Protein AF-A0A7Y0N334-F1 (afdb_monomer_lite)

pLDDT: mean 81.84, std 10.12, range [44.03, 93.12]

Structure (mmCIF, N/CA/C/O backbone):
data_AF-A0A7Y0N334-F1
#
_entry.id   AF-A0A7Y0N334-F1
#
loop_
_atom_site.group_PDB
_atom_site.id
_atom_site.type_symbol
_atom_site.label_atom_id
_atom_site.label_alt_id
_atom_site.label_comp_id
_atom_site.label_asym_id
_atom_site.label_entity_id
_atom_site.label_seq_id
_atom_site.pdbx_PDB_ins_code
_atom_site.Cartn_x
_atom_site.Cartn_y
_atom_site.Cartn_z
_atom_site.occupancy
_atom_site.B_iso_or_equiv
_atom_site.auth_seq_id
_atom_site.auth_comp_id
_atom_site.auth_asym_id
_atom_site.auth_atom_id
_atom_site.pdbx_PDB_model_num
ATOM 1 N N . MET A 1 1 ? 3.477 10.842 21.399 1.00 51.06 1 MET A N 1
ATOM 2 C CA . MET A 1 1 ? 2.537 11.442 22.371 1.00 51.06 1 MET A CA 1
ATOM 3 C C . MET A 1 1 ? 1.313 10.537 22.557 1.00 51.06 1 MET A C 1
ATOM 5 O O . MET A 1 1 ? 0.199 10.973 22.334 1.00 51.06 1 MET A O 1
ATOM 9 N N . LEU A 1 2 ? 1.519 9.269 22.944 1.00 49.91 2 LEU A N 1
ATOM 10 C CA . LEU A 1 2 ? 0.434 8.306 23.224 1.00 49.91 2 LEU A CA 1
ATOM 11 C C . LEU A 1 2 ? 0.344 7.942 24.719 1.00 49.91 2 LEU A C 1
ATOM 13 O O . LEU A 1 2 ? -0.628 7.340 25.137 1.00 49.91 2 LEU A O 1
ATOM 17 N N . GLY A 1 3 ? 1.326 8.333 25.543 1.00 55.03 3 GLY A N 1
ATOM 18 C CA . GLY A 1 3 ? 1.391 7.977 26.970 1.00 55.03 3 GLY A CA 1
ATOM 19 C C . GLY A 1 3 ? 0.433 8.742 27.891 1.00 55.03 3 GLY A C 1
ATOM 20 O O . GLY A 1 3 ? 0.543 8.604 29.101 1.00 55.03 3 GLY A O 1
ATOM 21 N N . GLN A 1 4 ? -0.454 9.574 27.336 1.00 55.06 4 GLN A N 1
ATOM 22 C CA . GLN A 1 4 ? -1.556 10.214 28.071 1.00 55.06 4 GLN A CA 1
ATOM 23 C C . GLN A 1 4 ? -2.896 9.482 27.877 1.00 55.06 4 GLN A C 1
ATOM 25 O O . GLN A 1 4 ? -3.883 9.871 28.491 1.00 55.06 4 GLN A O 1
ATOM 30 N N . LEU A 1 5 ? -2.930 8.457 27.018 1.00 62.56 5 LEU A N 1
ATOM 31 C CA . LEU A 1 5 ? -4.111 7.647 26.722 1.00 62.56 5 LEU A CA 1
ATOM 32 C C . LEU A 1 5 ? -4.173 6.429 27.658 1.00 62.56 5 LEU A C 1
ATOM 34 O O . LEU A 1 5 ? -3.141 5.977 28.163 1.00 62.56 5 LEU A O 1
ATOM 38 N N . GLY A 1 6 ? -5.375 5.903 27.892 1.00 74.06 6 GLY A N 1
ATOM 39 C CA . GLY A 1 6 ? -5.599 4.713 28.714 1.00 74.06 6 GLY A CA 1
ATOM 40 C C . GLY A 1 6 ? -4.957 3.456 28.114 1.00 74.06 6 GLY A C 1
ATOM 41 O O . GLY A 1 6 ? -4.741 3.368 26.903 1.00 74.06 6 GLY A O 1
ATOM 42 N N . GLU A 1 7 ? -4.669 2.450 28.950 1.00 78.31 7 GLU A N 1
ATOM 43 C CA . GLU A 1 7 ? -4.036 1.192 28.508 1.00 78.31 7 GLU A CA 1
ATOM 44 C C . GLU A 1 7 ? -4.788 0.528 27.338 1.00 78.31 7 GLU A C 1
ATOM 46 O O . GLU A 1 7 ? -4.156 0.037 26.399 1.00 78.31 7 GLU A O 1
ATOM 51 N N . ALA A 1 8 ? -6.126 0.582 27.346 1.00 78.19 8 ALA A N 1
ATOM 52 C CA . ALA A 1 8 ? -6.975 0.040 26.285 1.00 78.19 8 ALA A CA 1
ATOM 53 C C . ALA A 1 8 ? -6.799 0.769 24.939 1.00 78.19 8 ALA A C 1
ATOM 55 O O . ALA A 1 8 ? -6.731 0.130 23.889 1.00 78.19 8 ALA A O 1
ATOM 56 N N . GLU A 1 9 ? -6.659 2.096 24.956 1.00 80.31 9 GLU A N 1
ATOM 57 C CA . GLU A 1 9 ? -6.473 2.914 23.751 1.00 80.31 9 GLU A CA 1
ATOM 58 C C . GLU A 1 9 ? -5.093 2.666 23.127 1.00 80.31 9 GLU A C 1
ATOM 60 O O . GLU A 1 9 ? -4.966 2.495 21.911 1.00 80.31 9 GLU A O 1
ATOM 65 N N . ILE A 1 10 ? -4.051 2.577 23.962 1.00 83.25 10 ILE A N 1
ATOM 66 C CA . ILE A 1 10 ? -2.686 2.269 23.515 1.00 83.25 10 ILE A CA 1
ATOM 67 C C . ILE A 1 10 ? -2.633 0.862 22.905 1.00 83.25 10 ILE A C 1
ATOM 69 O O . ILE A 1 10 ? -2.042 0.672 21.835 1.00 83.25 10 ILE A O 1
ATOM 73 N N . ALA A 1 11 ? -3.277 -0.117 23.547 1.00 82.69 11 ALA A N 1
ATOM 74 C CA . ALA A 1 11 ? -3.380 -1.474 23.022 1.00 82.69 11 ALA A CA 1
ATOM 75 C C . ALA A 1 11 ? -4.124 -1.506 21.675 1.00 82.69 11 ALA A C 1
ATOM 77 O O . ALA A 1 11 ? -3.644 -2.136 20.730 1.00 82.69 11 ALA A O 1
ATOM 78 N N . ALA A 1 12 ? -5.236 -0.775 21.551 1.00 84.06 12 ALA A N 1
ATOM 79 C CA . ALA A 1 12 ? -6.039 -0.706 20.331 1.00 84.06 12 ALA A CA 1
ATOM 80 C C . ALA A 1 12 ?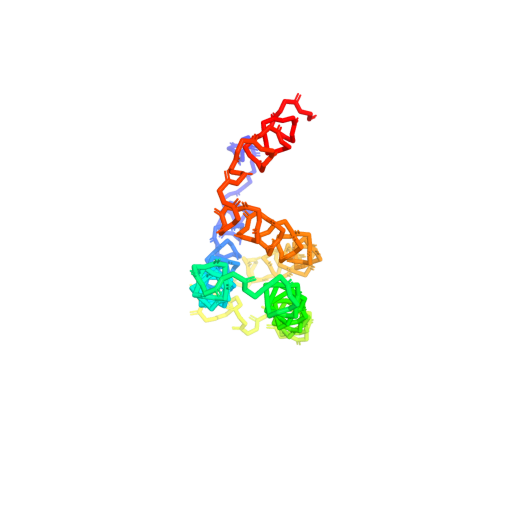 -5.251 -0.142 19.142 1.00 84.06 12 ALA A C 1
ATOM 82 O O . ALA A 1 12 ? -5.231 -0.746 18.065 1.00 84.06 12 ALA A O 1
ATOM 83 N N . VAL A 1 13 ? -4.535 0.968 19.347 1.00 85.62 13 VAL A N 1
ATOM 84 C CA . VAL A 1 13 ? -3.663 1.560 18.318 1.00 85.62 13 VAL A CA 1
ATOM 85 C C . VAL A 1 13 ? -2.537 0.597 17.939 1.00 85.62 13 VAL A C 1
ATOM 87 O O . VAL A 1 13 ? -2.233 0.438 16.757 1.00 85.62 13 VAL A O 1
ATOM 90 N N . GLY A 1 14 ? -1.941 -0.090 18.918 1.00 85.12 14 GLY A N 1
ATOM 91 C CA . GLY A 1 14 ? -0.892 -1.079 18.677 1.00 85.12 14 GLY A CA 1
ATOM 92 C C . GLY A 1 14 ? -1.364 -2.259 17.824 1.00 85.12 14 GLY A C 1
ATOM 93 O O . GLY A 1 14 ? -0.651 -2.683 16.913 1.00 85.12 14 GLY A O 1
ATOM 94 N N . VAL A 1 15 ? -2.571 -2.770 18.079 1.00 85.88 15 VAL A N 1
ATOM 95 C CA . VAL A 1 15 ? -3.169 -3.850 17.281 1.00 85.88 15 VAL A CA 1
ATOM 96 C C . VAL A 1 15 ? -3.492 -3.364 15.866 1.00 85.88 15 VAL A C 1
ATOM 98 O O . VAL A 1 15 ? -3.098 -4.016 14.897 1.00 85.88 15 VAL A O 1
ATOM 101 N N . ALA A 1 16 ? -4.111 -2.190 15.721 1.00 85.75 16 ALA A N 1
ATOM 102 C CA . ALA A 1 16 ? -4.433 -1.631 14.409 1.00 85.75 16 ALA A CA 1
ATOM 103 C C . ALA A 1 16 ? -3.170 -1.372 13.571 1.00 85.75 16 ALA A C 1
ATOM 105 O O . ALA A 1 16 ? -3.136 -1.665 12.375 1.00 85.75 16 ALA A O 1
ATOM 106 N N . ALA A 1 17 ? -2.092 -0.902 14.206 1.00 86.19 17 ALA A N 1
ATOM 107 C CA . ALA A 1 17 ? -0.811 -0.687 13.546 1.00 86.19 17 ALA A CA 1
ATOM 108 C C . ALA A 1 17 ? -0.239 -1.976 12.934 1.00 86.19 17 ALA A C 1
ATOM 110 O O . ALA A 1 17 ? 0.354 -1.917 11.857 1.00 86.19 17 ALA A O 1
ATOM 111 N N . ARG A 1 18 ? -0.447 -3.146 13.557 1.00 86.62 18 ARG A N 1
ATOM 112 C CA . ARG A 1 18 ? -0.011 -4.438 12.993 1.00 86.62 18 ARG A CA 1
ATOM 113 C C . ARG A 1 18 ? -0.745 -4.763 11.694 1.00 86.62 18 ARG A C 1
ATOM 115 O O . ARG A 1 18 ? -0.100 -5.154 10.723 1.00 86.62 18 ARG A O 1
ATOM 122 N N . ALA A 1 19 ? -2.061 -4.555 11.647 1.00 86.38 19 ALA A N 1
ATOM 123 C CA . ALA A 1 19 ? -2.850 -4.761 1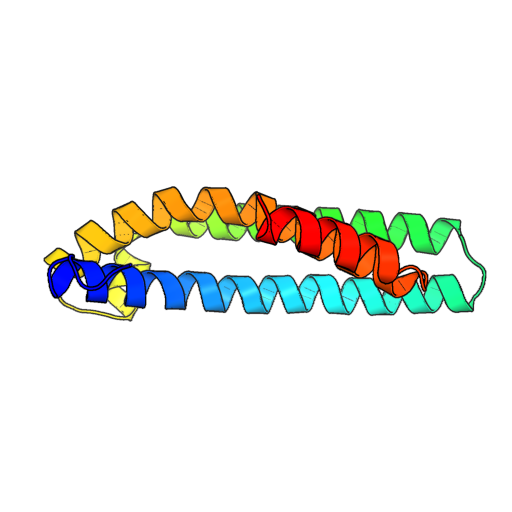0.430 1.00 86.38 19 ALA A CA 1
ATOM 124 C C . ALA A 1 19 ? -2.392 -3.825 9.294 1.00 86.38 19 ALA A C 1
ATOM 126 O O . ALA A 1 19 ? -2.152 -4.261 8.161 1.00 86.38 19 ALA A O 1
ATOM 127 N N . THR A 1 20 ? -2.175 -2.546 9.610 1.00 86.00 20 THR A N 1
ATOM 128 C CA . THR A 1 20 ? -1.650 -1.560 8.653 1.00 86.00 20 THR A CA 1
ATOM 129 C C . THR A 1 20 ? -0.234 -1.912 8.187 1.00 86.00 20 THR A C 1
ATOM 131 O O . THR A 1 20 ? 0.101 -1.732 7.012 1.00 86.00 20 THR A O 1
ATOM 134 N N . PHE A 1 21 ? 0.600 -2.465 9.070 1.00 87.81 21 PHE A N 1
ATOM 135 C CA . PHE A 1 21 ? 1.964 -2.883 8.747 1.00 87.81 21 PHE A CA 1
ATOM 136 C C . PHE A 1 21 ? 2.002 -4.018 7.716 1.00 87.81 21 PHE A C 1
ATOM 138 O O . PHE A 1 21 ? 2.752 -3.931 6.744 1.00 87.81 21 PHE A O 1
ATOM 145 N N . VAL A 1 2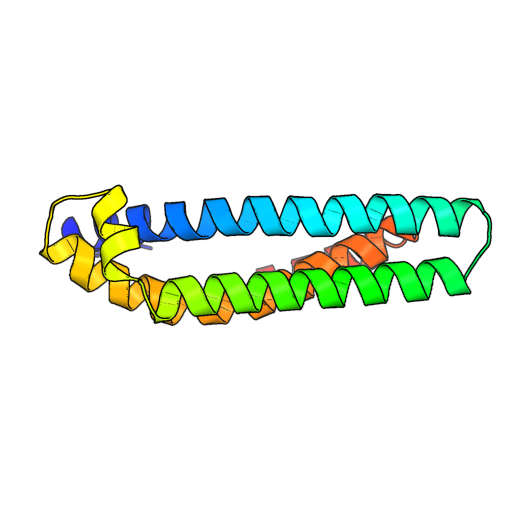2 ? 1.148 -5.038 7.862 1.00 89.31 22 VAL A N 1
ATOM 146 C CA . VAL A 1 22 ? 1.034 -6.138 6.882 1.00 89.31 22 VAL A CA 1
ATOM 147 C C . VAL A 1 22 ? 0.700 -5.597 5.494 1.00 89.31 22 VAL A C 1
ATOM 149 O O . VAL A 1 22 ? 1.351 -5.939 4.504 1.00 89.31 22 VAL A O 1
ATOM 152 N N . THR A 1 23 ? -0.270 -4.690 5.422 1.00 87.12 23 THR A N 1
ATOM 153 C CA . THR A 1 23 ? -0.681 -4.099 4.146 1.00 87.12 23 THR A CA 1
ATOM 154 C C . THR A 1 23 ? 0.417 -3.220 3.545 1.00 87.12 23 THR A C 1
ATOM 156 O O . THR A 1 23 ? 0.640 -3.228 2.333 1.00 87.12 23 THR A O 1
ATOM 159 N N . THR A 1 24 ? 1.163 -2.508 4.393 1.00 87.19 24 THR A N 1
ATOM 160 C CA . THR A 1 24 ? 2.321 -1.712 3.971 1.00 87.19 24 THR A CA 1
ATOM 161 C C . THR A 1 24 ? 3.396 -2.591 3.331 1.00 87.19 24 THR A C 1
ATOM 163 O O . THR A 1 24 ? 3.915 -2.232 2.276 1.00 87.19 24 THR A O 1
ATOM 166 N N . ILE A 1 25 ? 3.696 -3.766 3.897 1.00 90.06 25 ILE A N 1
ATOM 167 C CA . ILE A 1 25 ? 4.659 -4.711 3.303 1.00 90.06 25 ILE A CA 1
ATOM 168 C C . ILE A 1 25 ? 4.210 -5.142 1.906 1.00 90.06 25 ILE A C 1
ATOM 170 O O . ILE A 1 25 ? 5.014 -5.142 0.973 1.00 90.06 25 ILE A O 1
ATOM 174 N N . MET A 1 26 ? 2.932 -5.481 1.736 1.00 89.44 26 MET A N 1
ATOM 175 C CA . MET A 1 26 ? 2.415 -5.896 0.430 1.00 89.44 26 MET A CA 1
ATOM 176 C C . MET A 1 26 ? 2.534 -4.776 -0.612 1.00 89.44 26 MET A C 1
ATOM 178 O O . MET A 1 26 ? 2.987 -5.016 -1.733 1.00 89.44 26 MET A O 1
ATOM 182 N N . LEU A 1 27 ? 2.228 -3.537 -0.225 1.00 87.50 27 LEU A N 1
ATOM 183 C CA . LEU A 1 27 ? 2.384 -2.361 -1.079 1.00 87.50 27 LEU A CA 1
ATOM 184 C C . LEU A 1 27 ? 3.856 -2.107 -1.464 1.00 87.50 27 LEU A C 1
ATOM 186 O O . LEU A 1 27 ? 4.162 -1.798 -2.620 1.00 87.50 27 LEU A O 1
ATOM 190 N N . VAL A 1 28 ? 4.785 -2.279 -0.520 1.00 87.31 28 VAL A N 1
ATOM 191 C CA . VAL A 1 28 ? 6.231 -2.219 -0.790 1.00 87.31 28 VAL A CA 1
ATOM 192 C C . VAL A 1 28 ? 6.645 -3.307 -1.784 1.00 87.31 28 VAL A C 1
ATOM 194 O O . VAL A 1 28 ? 7.420 -3.028 -2.698 1.00 87.31 28 VAL A O 1
ATOM 197 N N . GLY A 1 29 ? 6.096 -4.519 -1.673 1.00 89.50 29 GLY A N 1
ATOM 198 C CA . GLY A 1 29 ? 6.334 -5.600 -2.632 1.00 89.50 29 GLY A CA 1
ATOM 199 C C . GLY A 1 29 ? 5.921 -5.226 -4.059 1.00 89.50 29 GLY A C 1
ATOM 200 O O . GLY A 1 29 ? 6.728 -5.337 -4.984 1.00 89.50 29 GLY A O 1
ATOM 201 N N . VAL A 1 30 ? 4.698 -4.709 -4.231 1.00 88.06 30 VAL A N 1
ATOM 202 C CA . VAL A 1 30 ? 4.170 -4.262 -5.536 1.00 88.06 30 VAL A CA 1
ATOM 203 C C . VAL A 1 30 ? 5.046 -3.169 -6.143 1.00 88.06 30 VAL A C 1
ATOM 205 O O . VAL A 1 30 ? 5.465 -3.259 -7.298 1.00 88.06 30 VAL A O 1
ATOM 208 N N . THR A 1 31 ? 5.347 -2.136 -5.357 1.00 86.44 31 THR A N 1
ATOM 209 C CA . THR A 1 31 ? 6.133 -0.992 -5.831 1.00 86.44 31 THR A CA 1
ATOM 210 C C . THR A 1 31 ? 7.564 -1.398 -6.178 1.00 86.44 31 THR A C 1
ATOM 212 O O . THR A 1 31 ? 8.058 -1.010 -7.233 1.00 86.44 31 THR A O 1
ATOM 215 N N . THR A 1 32 ? 8.207 -2.250 -5.375 1.00 88.38 32 THR A N 1
ATOM 216 C CA . THR A 1 32 ? 9.561 -2.764 -5.654 1.00 88.38 32 THR A CA 1
ATOM 217 C C . THR A 1 32 ? 9.612 -3.587 -6.943 1.00 88.38 32 THR A C 1
ATOM 219 O O . THR A 1 32 ? 10.525 -3.404 -7.749 1.00 88.38 32 THR A O 1
ATOM 222 N N . GLY A 1 33 ? 8.615 -4.445 -7.189 1.00 88.44 33 GLY A N 1
ATOM 223 C CA . GLY A 1 33 ? 8.509 -5.191 -8.449 1.00 88.44 33 GLY A CA 1
ATOM 224 C C . GLY A 1 33 ? 8.359 -4.269 -9.664 1.00 88.44 33 GLY A C 1
ATOM 225 O O . GLY A 1 33 ? 9.045 -4.439 -10.673 1.00 88.44 33 GLY A O 1
ATOM 226 N N . GLY A 1 34 ? 7.533 -3.229 -9.537 1.00 87.50 34 GLY A N 1
ATOM 227 C CA . GLY A 1 34 ? 7.391 -2.184 -10.549 1.00 87.50 34 GLY A CA 1
ATOM 228 C C . GLY A 1 34 ? 8.670 -1.374 -10.794 1.00 87.50 34 GLY A C 1
ATOM 229 O O . GLY A 1 34 ? 8.990 -1.031 -11.936 1.00 87.50 34 GLY A O 1
ATOM 230 N N . ALA A 1 35 ? 9.449 -1.116 -9.740 1.00 86.06 35 ALA A N 1
ATOM 231 C CA . ALA A 1 35 ? 10.760 -0.470 -9.826 1.00 86.06 35 ALA A CA 1
ATOM 232 C C . ALA A 1 35 ? 11.715 -1.246 -10.729 1.00 86.06 35 ALA A C 1
ATOM 234 O O . ALA A 1 35 ? 12.395 -0.655 -11.565 1.00 86.06 35 ALA A O 1
ATOM 235 N N . LEU A 1 36 ? 11.754 -2.570 -10.551 1.00 89.44 36 LEU A N 1
ATOM 236 C CA . LEU A 1 36 ? 12.656 -3.456 -11.275 1.00 89.44 36 LEU A CA 1
ATOM 237 C C . LEU A 1 36 ? 12.369 -3.422 -12.778 1.00 89.44 36 LEU A C 1
ATOM 239 O O . LEU A 1 36 ? 13.288 -3.224 -13.569 1.00 89.44 36 LEU A O 1
ATOM 243 N N . LEU A 1 37 ? 11.094 -3.536 -13.163 1.00 87.62 37 LEU A N 1
ATOM 244 C CA . LEU A 1 37 ? 10.666 -3.415 -14.560 1.00 87.62 37 LEU A CA 1
ATOM 245 C C . LEU A 1 37 ? 11.023 -2.039 -15.132 1.00 87.62 37 LEU A C 1
ATOM 247 O O . LEU A 1 37 ? 11.578 -1.927 -16.222 1.00 87.62 37 LEU A O 1
ATOM 251 N N . THR A 1 38 ? 10.770 -0.982 -14.362 1.00 86.88 38 THR A N 1
ATOM 252 C CA . THR A 1 38 ? 11.079 0.393 -14.772 1.00 86.88 38 THR A CA 1
ATOM 253 C C . THR A 1 38 ? 12.582 0.592 -14.994 1.00 86.88 38 THR A C 1
ATOM 255 O O . THR A 1 38 ? 12.976 1.203 -15.987 1.00 86.88 38 THR A O 1
ATOM 258 N N . ALA A 1 39 ? 13.430 0.029 -14.129 1.00 85.81 39 ALA A N 1
ATOM 259 C CA . ALA A 1 39 ? 14.885 0.066 -14.272 1.00 85.81 39 ALA A CA 1
ATOM 260 C C . ALA A 1 39 ? 15.378 -0.728 -15.495 1.00 85.81 39 ALA A C 1
ATOM 262 O O . ALA A 1 39 ? 16.308 -0.288 -16.171 1.00 85.81 39 ALA A O 1
ATOM 263 N N . GLN A 1 40 ? 14.741 -1.859 -15.818 1.00 88.38 40 GLN A N 1
ATOM 264 C CA . GLN A 1 40 ? 15.056 -2.637 -17.021 1.00 88.38 40 GLN A CA 1
ATOM 265 C C . GLN A 1 40 ? 14.757 -1.848 -18.302 1.00 88.38 40 GLN A C 1
ATOM 267 O O . GLN A 1 40 ? 15.631 -1.734 -19.161 1.00 88.38 40 GLN A O 1
ATOM 272 N N . TYR A 1 41 ? 13.569 -1.240 -18.411 1.00 87.81 41 TYR A N 1
ATOM 273 C CA . TYR A 1 41 ? 13.225 -0.394 -19.563 1.00 87.81 41 TYR A CA 1
ATOM 274 C C . TYR A 1 41 ? 14.123 0.843 -19.660 1.00 87.81 41 TYR A C 1
ATOM 276 O O . TYR A 1 41 ? 14.519 1.238 -20.757 1.00 87.81 41 TYR A O 1
ATOM 284 N N . TRP A 1 42 ? 14.502 1.421 -18.515 1.00 85.69 42 TRP A N 1
ATOM 285 C CA . TRP A 1 42 ? 15.444 2.536 -18.470 1.00 85.69 42 TRP A CA 1
ATOM 286 C C . TRP A 1 42 ? 16.825 2.139 -19.006 1.00 85.69 42 TRP A C 1
ATOM 288 O O . TRP A 1 42 ? 17.380 2.843 -19.847 1.00 85.69 42 TRP A O 1
ATOM 298 N N . GLY A 1 43 ? 17.358 0.990 -18.573 1.00 86.06 43 GLY A N 1
ATOM 299 C CA . GLY A 1 43 ? 18.635 0.452 -19.055 1.00 86.06 43 GLY A CA 1
ATOM 300 C C . GLY A 1 43 ? 18.631 0.097 -20.546 1.00 86.06 43 GLY A C 1
ATOM 301 O O . GLY A 1 43 ? 19.658 0.226 -21.205 1.00 86.06 43 GLY A O 1
ATOM 302 N N . ALA A 1 44 ? 17.473 -0.279 -21.094 1.00 89.56 44 ALA A N 1
ATOM 303 C CA . ALA A 1 44 ? 17.284 -0.531 -22.524 1.00 89.56 44 ALA A CA 1
ATOM 304 C C . ALA A 1 44 ? 17.110 0.751 -23.369 1.00 89.56 44 ALA A C 1
ATOM 306 O O . ALA A 1 44 ? 17.024 0.670 -24.593 1.00 89.56 44 ALA A O 1
ATOM 307 N N . GLY A 1 45 ? 17.039 1.934 -22.745 1.00 87.62 45 GLY A N 1
ATOM 308 C CA . GLY A 1 45 ? 16.791 3.208 -23.430 1.00 87.62 45 GLY A CA 1
ATOM 309 C C . GLY A 1 45 ? 15.333 3.428 -23.862 1.00 87.62 45 GLY A C 1
ATOM 310 O O . GLY A 1 45 ? 15.040 4.417 -24.540 1.00 87.62 45 GLY A O 1
ATOM 311 N N . ASP A 1 46 ? 14.407 2.553 -23.456 1.00 90.56 46 ASP A N 1
ATOM 312 C CA . ASP A 1 46 ? 12.991 2.636 -23.812 1.00 90.56 46 ASP A CA 1
ATOM 313 C C . ASP A 1 46 ? 12.221 3.555 -22.852 1.00 90.56 46 ASP A C 1
ATOM 315 O O . ASP A 1 46 ? 11.666 3.151 -21.826 1.00 90.56 46 ASP A O 1
ATOM 319 N N . LYS A 1 47 ? 12.144 4.834 -23.225 1.00 83.88 47 LYS A N 1
ATOM 320 C CA . LYS A 1 47 ? 11.403 5.856 -22.471 1.00 83.88 47 LYS A CA 1
ATOM 321 C C . LYS A 1 47 ? 9.895 5.590 -22.413 1.00 83.88 47 LYS A C 1
ATOM 323 O O . LYS A 1 47 ? 9.241 6.031 -21.464 1.00 83.88 47 LYS A O 1
ATOM 328 N N . ILE A 1 48 ? 9.331 4.910 -23.414 1.00 88.12 48 ILE A N 1
ATOM 329 C CA . ILE A 1 48 ? 7.899 4.592 -23.450 1.00 88.12 48 ILE A CA 1
ATOM 330 C C . ILE A 1 48 ? 7.622 3.476 -22.442 1.00 88.12 48 ILE A C 1
ATOM 332 O O . ILE A 1 48 ? 6.729 3.632 -21.604 1.00 88.12 48 ILE A O 1
ATOM 336 N N . GLY A 1 49 ? 8.445 2.424 -22.452 1.00 85.81 49 GLY A N 1
ATOM 337 C CA . GLY A 1 49 ? 8.393 1.325 -21.488 1.00 85.81 49 GLY A CA 1
ATOM 338 C C . GLY A 1 49 ? 8.522 1.802 -20.039 1.00 85.81 49 GLY A C 1
ATOM 339 O O . GLY A 1 49 ? 7.731 1.406 -19.184 1.00 85.81 49 GLY A O 1
ATOM 340 N N . VAL A 1 50 ? 9.423 2.751 -19.759 1.00 85.88 50 VAL A N 1
ATOM 341 C CA . VAL A 1 50 ? 9.573 3.373 -18.425 1.00 85.88 50 VAL A CA 1
ATOM 342 C C . VAL A 1 50 ? 8.277 4.044 -17.960 1.00 85.88 50 VAL A C 1
ATOM 344 O O . VAL A 1 50 ? 7.828 3.829 -16.827 1.00 85.88 50 VAL A O 1
ATOM 347 N N . ARG A 1 51 ? 7.646 4.846 -18.828 1.00 84.12 51 ARG A N 1
ATOM 348 C CA . ARG A 1 51 ? 6.404 5.561 -18.497 1.00 84.12 51 ARG A CA 1
ATOM 349 C C . ARG A 1 51 ? 5.240 4.594 -18.293 1.00 84.12 51 ARG A C 1
ATOM 351 O O . ARG A 1 51 ? 4.474 4.762 -17.344 1.00 84.12 51 ARG A O 1
ATOM 358 N N . GLN A 1 52 ? 5.119 3.584 -19.153 1.00 88.44 52 GLN A N 1
ATOM 359 C CA . GLN A 1 52 ? 4.081 2.558 -19.045 1.00 88.44 52 GLN A CA 1
ATOM 360 C C . GLN A 1 52 ? 4.251 1.722 -17.774 1.00 88.44 52 GLN A C 1
ATOM 362 O O . GLN A 1 52 ? 3.290 1.562 -17.027 1.00 88.44 52 GLN A O 1
ATOM 367 N N . SER A 1 53 ? 5.471 1.271 -17.478 1.00 87.88 53 SER A N 1
ATOM 368 C CA . SER A 1 53 ? 5.795 0.504 -16.271 1.00 87.88 53 SER A CA 1
ATOM 369 C C . SER A 1 53 ? 5.495 1.293 -14.994 1.00 87.88 53 SER A C 1
ATOM 371 O O . SER A 1 53 ? 4.846 0.784 -14.078 1.00 87.88 53 SER A O 1
ATOM 373 N N . THR A 1 54 ? 5.877 2.572 -14.951 1.00 87.06 54 THR A N 1
ATOM 374 C CA . THR A 1 54 ? 5.583 3.448 -13.803 1.00 87.06 54 THR A CA 1
ATOM 375 C C . THR A 1 54 ? 4.075 3.645 -13.623 1.00 87.06 54 THR A C 1
ATOM 377 O O . THR A 1 54 ? 3.561 3.508 -12.513 1.00 87.06 54 THR A O 1
ATOM 380 N N . SER A 1 55 ? 3.346 3.909 -14.714 1.00 87.31 55 SER A N 1
ATOM 381 C CA . SER A 1 55 ? 1.885 4.066 -14.683 1.00 87.31 55 SER A CA 1
ATOM 382 C C . SER A 1 55 ? 1.174 2.784 -14.251 1.00 87.31 55 SER A C 1
ATOM 384 O O . SER A 1 55 ? 0.212 2.843 -13.488 1.00 87.31 55 SER A O 1
ATOM 386 N N . LEU A 1 56 ? 1.644 1.628 -14.724 1.00 89.62 56 LEU A N 1
ATOM 387 C CA . LEU A 1 56 ? 1.104 0.324 -14.358 1.00 89.62 56 LEU A CA 1
ATOM 388 C C . LEU A 1 56 ? 1.335 0.042 -12.871 1.00 89.62 56 LEU A C 1
ATOM 390 O O . LEU A 1 56 ? 0.408 -0.353 -12.173 1.00 89.62 56 LEU A O 1
ATOM 394 N N . THR A 1 57 ? 2.543 0.314 -12.374 1.00 89.75 57 THR A N 1
ATOM 395 C CA . THR A 1 57 ? 2.892 0.155 -10.954 1.00 89.75 57 THR A CA 1
ATOM 396 C C . THR A 1 57 ? 1.993 1.010 -10.069 1.00 89.75 57 THR A C 1
ATOM 398 O O . THR A 1 57 ? 1.448 0.511 -9.087 1.00 89.75 57 THR A O 1
ATOM 401 N N . TRP A 1 58 ? 1.784 2.275 -10.445 1.00 88.81 58 TRP A N 1
ATOM 402 C CA . TRP A 1 58 ? 0.885 3.179 -9.731 1.00 88.81 58 TRP A CA 1
ATOM 403 C C . TRP A 1 58 ? -0.563 2.676 -9.734 1.00 88.81 58 TRP A C 1
ATOM 405 O O . TRP A 1 58 ? -1.201 2.640 -8.684 1.00 88.81 58 TRP A O 1
ATOM 415 N N . MET A 1 59 ? -1.069 2.218 -10.882 1.00 91.19 59 MET A N 1
ATOM 416 C CA . MET A 1 59 ? -2.422 1.669 -10.984 1.00 91.19 59 MET A CA 1
ATOM 417 C C . MET A 1 59 ? -2.601 0.424 -10.103 1.00 91.19 59 MET A C 1
ATOM 419 O O . MET A 1 59 ? -3.574 0.342 -9.356 1.00 91.19 59 MET A O 1
ATOM 423 N N . ILE A 1 60 ? -1.653 -0.518 -10.134 1.00 91.81 60 ILE A N 1
ATOM 424 C CA . ILE A 1 60 ? -1.708 -1.735 -9.308 1.00 91.81 60 ILE A CA 1
ATOM 425 C C . ILE A 1 60 ? -1.631 -1.378 -7.819 1.00 91.81 60 ILE A C 1
ATOM 427 O O . ILE A 1 60 ? 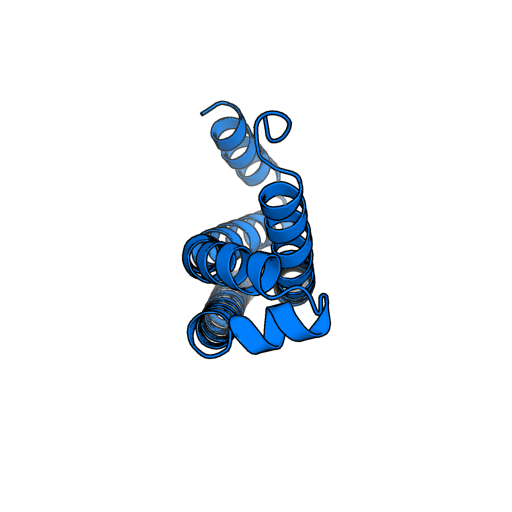-2.407 -1.909 -7.028 1.00 91.81 60 ILE A O 1
ATOM 431 N N . ALA A 1 61 ? -0.749 -0.454 -7.430 1.00 91.19 61 ALA A N 1
ATOM 432 C CA . ALA A 1 61 ? -0.637 0.007 -6.048 1.00 91.19 61 ALA A CA 1
ATOM 433 C C . ALA A 1 61 ? -1.936 0.660 -5.544 1.00 91.19 61 ALA A C 1
ATOM 435 O O . ALA A 1 61 ? -2.357 0.398 -4.418 1.00 91.19 61 ALA A O 1
ATOM 436 N N . MET A 1 62 ? -2.604 1.459 -6.383 1.00 91.12 62 MET A N 1
ATOM 437 C CA . MET A 1 62 ? -3.895 2.075 -6.057 1.00 91.12 62 MET A CA 1
ATOM 438 C C . MET A 1 62 ? -5.021 1.045 -5.933 1.00 91.12 62 MET A C 1
ATOM 440 O O . MET A 1 62 ? -5.816 1.128 -5.000 1.00 91.12 62 MET A O 1
ATOM 444 N N . VAL A 1 63 ? -5.076 0.054 -6.828 1.00 93.12 63 VAL A N 1
ATOM 445 C CA . VAL A 1 63 ? -6.034 -1.061 -6.726 1.00 93.12 63 VAL A CA 1
ATOM 446 C C . VAL A 1 63 ? -5.794 -1.853 -5.443 1.00 93.12 63 VAL A C 1
ATOM 448 O O . VAL A 1 63 ? -6.739 -2.175 -4.728 1.00 93.12 63 VAL A O 1
ATOM 451 N N . PHE A 1 64 ? -4.532 -2.116 -5.110 1.00 91.69 64 PHE A N 1
ATOM 452 C CA . PHE A 1 64 ? -4.168 -2.826 -3.892 1.00 91.69 64 PHE A CA 1
ATOM 453 C C . PHE A 1 64 ? -4.571 -2.050 -2.630 1.00 91.69 64 PHE A C 1
ATOM 455 O O . PHE A 1 64 ? -5.164 -2.618 -1.714 1.00 91.69 64 PHE A O 1
ATOM 462 N N . ALA A 1 65 ? -4.323 -0.738 -2.605 1.00 91.00 65 ALA A N 1
ATOM 463 C CA . ALA A 1 65 ? -4.778 0.130 -1.524 1.00 91.00 65 ALA A CA 1
ATOM 464 C C . ALA A 1 65 ? -6.307 0.145 -1.410 1.00 91.00 65 ALA A C 1
ATOM 466 O O . ALA A 1 65 ? -6.829 0.005 -0.309 1.00 91.00 65 ALA A O 1
ATOM 467 N N . ALA A 1 66 ? -7.030 0.235 -2.531 1.00 92.31 66 ALA A N 1
ATOM 468 C CA . ALA A 1 66 ? -8.490 0.186 -2.532 1.00 92.31 66 ALA A CA 1
ATOM 469 C C . ALA A 1 66 ? -9.023 -1.129 -1.949 1.00 92.31 66 ALA A C 1
ATOM 471 O O . ALA A 1 66 ? -9.957 -1.109 -1.150 1.00 92.31 66 ALA A O 1
ATOM 472 N N . LEU A 1 67 ? -8.412 -2.263 -2.305 1.00 92.50 67 LEU A N 1
ATOM 473 C CA . LEU A 1 67 ? -8.767 -3.571 -1.753 1.00 92.50 67 LEU A CA 1
ATOM 474 C C . LEU A 1 67 ? -8.516 -3.639 -0.246 1.00 92.50 67 LEU A C 1
ATOM 476 O O . LEU A 1 67 ? -9.376 -4.119 0.488 1.00 92.50 67 LEU A O 1
ATOM 480 N N . ALA A 1 68 ? -7.380 -3.125 0.225 1.00 90.44 68 ALA A N 1
ATOM 481 C CA . ALA A 1 68 ? -7.077 -3.096 1.650 1.00 90.44 68 ALA A CA 1
ATOM 482 C C . ALA A 1 68 ? -8.044 -2.207 2.440 1.00 90.44 68 ALA A C 1
ATOM 484 O O . ALA A 1 68 ? -8.550 -2.623 3.478 1.00 90.44 68 ALA A O 1
ATOM 485 N N . VAL A 1 69 ? -8.361 -1.015 1.923 1.00 90.94 69 VAL A N 1
ATOM 486 C CA . VAL A 1 69 ? -9.355 -0.119 2.531 1.00 90.94 69 VAL A CA 1
ATOM 487 C C . VAL A 1 69 ? -10.726 -0.777 2.569 1.00 90.94 69 VAL A C 1
ATOM 489 O O . VAL A 1 69 ? -11.383 -0.758 3.602 1.00 90.94 69 VAL A O 1
ATOM 492 N N . CYS A 1 70 ? -11.139 -1.414 1.475 1.00 92.38 70 CYS A N 1
ATOM 493 C CA . CYS A 1 70 ? -12.387 -2.167 1.412 1.00 92.38 70 CYS A CA 1
ATOM 494 C C . CYS A 1 70 ? -12.429 -3.241 2.514 1.00 92.38 70 CYS A C 1
ATOM 496 O O . CYS A 1 70 ? -13.367 -3.289 3.308 1.00 92.38 70 CYS A O 1
ATOM 498 N N . LEU A 1 71 ? -11.366 -4.036 2.642 1.00 90.31 71 LEU A N 1
ATOM 499 C CA . LEU A 1 71 ? -11.251 -5.073 3.666 1.00 90.31 71 LEU A CA 1
ATOM 500 C C . LEU A 1 71 ? -11.324 -4.491 5.091 1.00 90.31 71 LEU A C 1
ATOM 502 O O . LEU A 1 71 ? -12.016 -5.032 5.947 1.00 90.31 71 LEU A O 1
ATOM 506 N N . PHE A 1 72 ? -10.671 -3.355 5.324 1.00 88.88 72 PHE A N 1
ATOM 507 C CA . PHE A 1 72 ? -10.658 -2.654 6.607 1.00 88.88 72 PHE A CA 1
ATOM 508 C C . PHE A 1 72 ? -11.987 -1.989 6.966 1.00 88.88 72 PHE A C 1
ATOM 510 O O . PHE A 1 72 ? -12.332 -1.942 8.140 1.00 88.88 72 PHE A O 1
ATOM 517 N N . VAL A 1 73 ? -12.752 -1.513 5.986 1.00 89.12 73 VAL A N 1
ATOM 518 C CA . VAL A 1 73 ? -14.059 -0.881 6.215 1.00 89.12 73 VAL A CA 1
ATOM 519 C C . VAL A 1 73 ? -15.162 -1.921 6.412 1.00 89.12 73 VAL A C 1
ATOM 521 O O . VAL A 1 73 ? -16.006 -1.749 7.288 1.00 89.12 73 VAL A O 1
ATOM 524 N N . PHE A 1 74 ? -15.161 -3.007 5.634 1.00 90.25 74 PHE A N 1
ATOM 525 C CA . PHE A 1 74 ? -16.201 -4.038 5.727 1.00 90.25 74 PHE A CA 1
ATOM 526 C C . PHE A 1 74 ? -15.951 -5.061 6.836 1.00 90.25 74 PHE A C 1
ATOM 528 O O . PHE A 1 74 ? -16.907 -5.599 7.391 1.00 90.25 74 PHE A O 1
ATOM 535 N N . PHE A 1 75 ? -14.688 -5.324 7.181 1.00 89.69 75 PHE A N 1
ATOM 536 C CA . PHE A 1 75 ? -14.317 -6.352 8.154 1.00 89.69 75 PHE A CA 1
ATOM 537 C C . PHE A 1 75 ? -13.384 -5.847 9.275 1.00 89.69 75 PHE A C 1
ATOM 539 O O . PHE A 1 75 ? -12.442 -6.553 9.632 1.00 89.69 75 PHE A O 1
ATOM 546 N N . PRO A 1 76 ? -13.620 -4.679 9.909 1.00 86.00 76 PRO A N 1
ATOM 547 C CA . PRO A 1 76 ? -12.697 -4.157 10.917 1.00 86.00 76 PRO A CA 1
ATOM 548 C C . PRO A 1 76 ? -12.679 -5.004 12.199 1.00 86.00 76 PRO A C 1
ATOM 550 O O . PRO A 1 76 ? -11.612 -5.322 12.715 1.00 86.00 76 PRO A O 1
ATOM 553 N N . GLN A 1 77 ? -13.846 -5.422 12.700 1.00 85.25 77 GLN A N 1
ATOM 554 C CA . GLN A 1 77 ? -13.956 -6.231 13.920 1.00 85.25 77 GLN A CA 1
ATOM 555 C C . GLN A 1 77 ? -13.260 -7.597 13.833 1.00 85.25 77 GLN A C 1
ATOM 557 O O . GLN A 1 77 ? -12.471 -7.889 14.729 1.00 85.25 77 GLN A O 1
ATOM 562 N N . PRO A 1 78 ? -13.475 -8.435 12.797 1.00 84.94 78 PRO A N 1
ATOM 563 C CA . PRO A 1 78 ? -12.782 -9.719 12.711 1.00 84.94 78 PRO A CA 1
ATOM 564 C C . PRO A 1 78 ? -11.270 -9.550 12.535 1.00 84.94 78 PRO A C 1
ATOM 566 O O . PRO A 1 78 ? -10.517 -10.340 13.089 1.00 84.94 78 PRO A O 1
ATOM 569 N N . ILE A 1 79 ? -10.802 -8.507 11.839 1.00 84.31 79 ILE A N 1
ATOM 570 C CA . ILE A 1 79 ? -9.362 -8.222 11.715 1.00 84.31 79 ILE A CA 1
ATOM 571 C C . ILE A 1 79 ? -8.747 -7.912 13.082 1.00 84.31 79 ILE A C 1
ATOM 573 O O . ILE A 1 79 ? -7.670 -8.417 13.400 1.00 84.31 79 ILE A O 1
ATOM 577 N N . MET A 1 80 ? -9.442 -7.131 13.910 1.00 85.00 80 MET A N 1
ATOM 578 C CA . MET A 1 80 ? -9.001 -6.860 15.280 1.00 85.00 80 MET A CA 1
ATOM 579 C C . MET A 1 80 ? -9.107 -8.104 16.172 1.00 85.00 80 MET A C 1
ATOM 581 O O . MET A 1 80 ? -8.174 -8.397 16.920 1.00 85.00 80 MET A O 1
ATOM 585 N N . GLY A 1 81 ? -10.179 -8.884 16.017 1.00 81.88 81 GLY A N 1
ATOM 586 C CA . GLY A 1 81 ? -10.419 -10.139 16.733 1.00 81.88 81 GLY A CA 1
ATOM 587 C C . GLY A 1 81 ? -9.390 -11.239 16.452 1.00 81.88 81 GLY A C 1
ATOM 588 O O . GLY A 1 81 ? -9.208 -12.130 17.269 1.00 81.88 81 GLY A O 1
ATOM 589 N N . LEU A 1 82 ? -8.649 -11.171 15.338 1.00 82.19 82 LEU A N 1
ATOM 590 C CA . LEU A 1 82 ? -7.529 -12.089 15.079 1.00 82.19 82 LEU A CA 1
ATOM 591 C C . LEU A 1 82 ? -6.335 -11.865 16.017 1.00 82.19 82 LEU A C 1
ATOM 593 O O . LEU A 1 82 ? -5.478 -12.738 16.139 1.00 82.19 82 LEU A O 1
ATOM 597 N N . THR A 1 83 ? -6.230 -10.680 16.623 1.00 76.38 83 THR A N 1
ATOM 598 C CA . THR A 1 83 ? -5.055 -10.280 17.411 1.00 76.38 83 THR A CA 1
ATOM 599 C C . THR A 1 83 ? -5.375 -10.083 18.891 1.00 76.38 83 THR A C 1
ATOM 601 O O . THR A 1 83 ? -4.464 -10.131 19.719 1.00 76.38 83 THR A O 1
ATOM 604 N N . THR A 1 84 ? -6.637 -9.839 19.246 1.00 80.75 84 THR A N 1
ATOM 605 C CA . THR A 1 84 ? -7.058 -9.642 20.634 1.00 80.75 84 THR A CA 1
ATOM 606 C C . THR A 1 84 ? -8.474 -10.156 20.866 1.00 80.75 84 THR A C 1
ATOM 608 O O . THR A 1 84 ? -9.322 -10.028 19.990 1.00 80.75 84 THR A O 1
ATOM 611 N N . ASP A 1 85 ? -8.729 -10.669 22.070 1.00 81.56 85 ASP A N 1
ATOM 612 C CA . ASP A 1 85 ? -10.058 -11.100 22.525 1.00 81.56 85 ASP A CA 1
ATOM 613 C C . ASP A 1 85 ? -10.776 -10.021 23.363 1.00 81.56 85 ASP A C 1
ATOM 615 O O . ASP A 1 85 ? -11.924 -10.197 23.766 1.00 81.56 85 ASP A O 1
ATOM 619 N N . SER A 1 86 ? -10.111 -8.894 23.659 1.00 84.94 86 SER A N 1
ATOM 620 C CA . SER A 1 86 ? -10.700 -7.824 24.472 1.00 84.94 86 SER A CA 1
ATOM 621 C C . SER A 1 86 ? -11.659 -6.968 23.650 1.00 84.94 86 SER A C 1
ATOM 623 O O . SER A 1 86 ? -11.252 -6.270 22.720 1.00 84.94 86 SER A O 1
ATOM 625 N N . GLN A 1 87 ? -12.937 -6.980 24.027 1.00 83.94 87 GLN A N 1
ATOM 626 C CA . GLN A 1 87 ? -13.999 -6.307 23.280 1.00 83.94 87 GLN A CA 1
ATOM 627 C C . GLN A 1 87 ? -13.830 -4.781 23.224 1.00 83.94 87 GLN A C 1
ATOM 629 O O . GLN A 1 87 ? -14.043 -4.181 22.174 1.00 83.94 87 GLN A O 1
ATOM 634 N N . GLU A 1 88 ? -13.345 -4.169 24.306 1.00 84.75 88 GLU A N 1
ATOM 635 C CA . GLU A 1 88 ? -13.051 -2.730 24.362 1.00 84.75 88 GLU A CA 1
ATOM 636 C C . GLU A 1 88 ? -11.946 -2.339 23.363 1.00 84.75 88 GLU A C 1
ATOM 638 O O . GLU A 1 88 ? -12.061 -1.356 22.630 1.00 84.75 88 GLU A O 1
ATOM 643 N N . VAL A 1 89 ? -10.901 -3.166 23.258 1.00 85.19 89 VAL A N 1
ATOM 644 C CA . VAL A 1 89 ? -9.779 -2.953 22.329 1.00 85.19 89 VAL A CA 1
ATOM 645 C C . VAL A 1 89 ? -10.223 -3.150 20.876 1.00 85.19 89 VAL A C 1
ATOM 647 O O . VAL A 1 89 ? -9.776 -2.417 19.990 1.00 85.19 89 VAL A O 1
ATOM 650 N N . ILE A 1 90 ? -11.120 -4.108 20.622 1.00 86.88 90 ILE A N 1
ATOM 651 C CA . ILE A 1 90 ? -11.697 -4.350 19.292 1.00 86.88 90 ILE A CA 1
ATOM 652 C C . ILE A 1 90 ? -12.532 -3.149 18.842 1.00 86.88 90 ILE A C 1
ATOM 654 O O . ILE A 1 90 ? -12.386 -2.713 17.701 1.00 86.88 90 ILE A O 1
ATOM 658 N N . GLU A 1 91 ? -13.374 -2.582 19.706 1.00 87.25 91 GLU A N 1
ATOM 659 C CA . GLU A 1 91 ? -14.231 -1.442 19.354 1.00 87.25 91 GLU A CA 1
ATOM 660 C C . GLU A 1 91 ? -13.421 -0.173 19.061 1.00 87.25 91 GLU A C 1
ATOM 662 O O . GLU A 1 91 ? -13.530 0.395 17.966 1.00 87.25 91 GLU A O 1
ATOM 667 N N . LEU A 1 92 ? -12.540 0.228 19.982 1.00 86.94 92 LEU A N 1
ATOM 668 C CA . LEU A 1 92 ? -11.642 1.375 19.794 1.00 86.94 92 LEU A CA 1
ATOM 669 C C . LEU A 1 92 ? -10.748 1.189 18.569 1.00 86.94 92 LEU A C 1
ATOM 671 O O . LEU A 1 92 ? -10.588 2.083 17.733 1.00 86.94 92 LEU A O 1
ATOM 675 N N . GLY A 1 93 ? -10.193 -0.008 18.442 1.00 85.69 93 GLY A N 1
ATOM 676 C CA . GLY A 1 93 ? -9.279 -0.348 17.380 1.00 85.69 93 GLY A CA 1
ATOM 677 C C . GLY A 1 93 ? -9.947 -0.397 16.008 1.00 85.69 93 GLY A C 1
ATOM 678 O O . GLY A 1 93 ? -9.380 0.116 15.048 1.00 85.69 93 GLY A O 1
ATOM 679 N N . SER A 1 94 ? -11.161 -0.943 15.911 1.00 86.50 94 SER A N 1
ATOM 680 C CA . SER A 1 94 ? -11.945 -0.976 14.670 1.00 86.50 94 SER A CA 1
ATOM 681 C C . SER A 1 94 ? -12.228 0.432 14.144 1.00 86.50 94 SER A C 1
ATOM 683 O O . SER A 1 94 ? -11.999 0.707 12.966 1.00 86.50 94 SER A O 1
ATOM 685 N N . SER A 1 95 ? -12.624 1.346 15.033 1.00 86.44 95 SER A N 1
ATOM 686 C CA . SER A 1 95 ? -12.870 2.752 14.701 1.00 86.44 95 SER A CA 1
ATOM 687 C C . SER A 1 95 ? -11.601 3.432 14.188 1.00 86.44 95 SER A C 1
ATOM 689 O O . SER A 1 95 ? -11.617 4.096 13.149 1.00 86.44 95 SER A O 1
ATOM 691 N N . TYR A 1 96 ? -10.472 3.207 14.867 1.00 86.88 96 TYR A N 1
ATOM 692 C CA . TYR A 1 96 ? -9.177 3.725 14.433 1.00 86.88 96 TYR A CA 1
ATOM 693 C C . TYR A 1 96 ? -8.753 3.163 13.069 1.00 86.88 96 TYR A C 1
ATOM 695 O O . TYR A 1 96 ? -8.257 3.900 12.218 1.00 86.88 96 TYR A O 1
ATOM 703 N N . LEU A 1 97 ? -8.972 1.868 12.838 1.00 85.94 97 LEU A N 1
ATOM 704 C CA . LEU A 1 97 ? -8.572 1.169 11.619 1.00 85.94 97 LEU A CA 1
ATOM 705 C C . LEU A 1 97 ? -9.360 1.678 10.403 1.00 85.94 97 LEU A C 1
ATOM 707 O O . LEU A 1 97 ? -8.760 1.960 9.366 1.00 85.94 97 LEU A O 1
ATOM 711 N N . VAL A 1 98 ? -10.668 1.911 10.550 1.00 87.62 98 VAL A N 1
ATOM 712 C CA .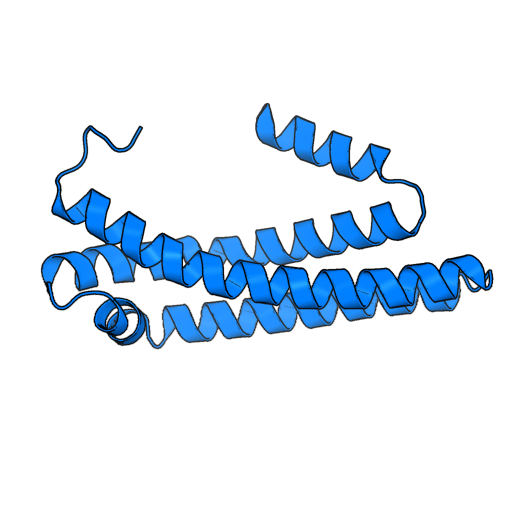 VAL A 1 98 ? -11.511 2.516 9.503 1.00 87.62 98 VAL A CA 1
ATOM 713 C C . VAL A 1 98 ? -11.038 3.929 9.156 1.00 87.62 98 VAL A C 1
ATOM 715 O O . VAL A 1 98 ? -10.845 4.231 7.979 1.00 87.62 98 VAL A O 1
ATOM 718 N N . ILE A 1 99 ? -10.782 4.781 10.153 1.00 85.94 99 ILE A N 1
ATOM 719 C CA . ILE A 1 99 ? -10.312 6.159 9.922 1.00 85.94 99 ILE A CA 1
ATOM 720 C C . ILE A 1 99 ? -8.922 6.158 9.271 1.00 85.94 99 ILE A C 1
ATOM 722 O O . ILE A 1 99 ? -8.680 6.867 8.294 1.00 85.94 99 ILE A O 1
ATOM 726 N N . SER A 1 100 ? -8.012 5.328 9.782 1.00 84.06 100 SER A N 1
ATOM 727 C CA . SER A 1 100 ? -6.634 5.230 9.296 1.00 84.06 100 SER A CA 1
ATOM 728 C C . SER A 1 100 ? -6.547 4.617 7.895 1.00 84.06 100 SER A C 1
ATOM 730 O O . SER A 1 100 ? -5.642 4.964 7.131 1.00 84.06 100 SER A O 1
ATOM 732 N N . SER A 1 101 ? -7.510 3.773 7.507 1.00 84.25 101 SER A N 1
ATOM 733 C CA . SER A 1 101 ? -7.536 3.123 6.193 1.00 84.25 101 SER A CA 1
ATOM 734 C C . SER A 1 101 ? -7.504 4.128 5.034 1.00 84.25 101 SER A C 1
ATOM 736 O O . SER A 1 101 ? -6.770 3.918 4.071 1.00 84.25 101 SER A O 1
ATOM 738 N N . ALA A 1 102 ? -8.175 5.280 5.146 1.00 85.00 102 ALA A N 1
ATOM 739 C CA . ALA A 1 102 ? -8.162 6.314 4.105 1.00 85.00 102 ALA A CA 1
ATOM 740 C C . ALA A 1 102 ? -6.738 6.813 3.776 1.00 85.00 102 ALA A C 1
ATOM 742 O O . ALA A 1 102 ? -6.414 7.087 2.617 1.00 85.00 102 ALA A O 1
ATOM 743 N N . SER A 1 103 ? -5.856 6.848 4.778 1.00 85.19 103 SER A N 1
ATOM 744 C CA . SER A 1 103 ? -4.443 7.221 4.634 1.00 85.19 103 SER A CA 1
ATOM 745 C C . SER A 1 103 ? -3.671 6.267 3.716 1.00 85.19 103 SER A C 1
ATOM 747 O O . SER A 1 103 ? -2.665 6.662 3.127 1.00 85.19 103 SER A O 1
ATOM 749 N N . MET A 1 104 ? -4.133 5.023 3.541 1.00 83.25 104 MET A N 1
ATOM 750 C CA . MET A 1 104 ? -3.462 4.036 2.689 1.00 83.25 104 MET A CA 1
ATOM 751 C C . MET A 1 104 ? -3.401 4.456 1.222 1.00 83.25 104 MET A C 1
ATOM 753 O O . MET A 1 104 ? -2.422 4.143 0.545 1.00 83.25 104 MET A O 1
ATOM 757 N N . PHE A 1 105 ? -4.388 5.211 0.732 1.00 85.06 105 PHE A N 1
ATOM 758 C CA . PHE A 1 105 ? -4.337 5.773 -0.619 1.00 85.06 105 PHE A CA 1
ATOM 759 C C . PHE A 1 105 ? -3.190 6.772 -0.779 1.00 85.06 105 PHE A C 1
ATOM 761 O O . PHE A 1 105 ? -2.477 6.745 -1.784 1.00 85.06 105 PHE A O 1
ATOM 768 N N . ALA A 1 106 ? -2.969 7.620 0.229 1.00 84.38 106 ALA A N 1
ATOM 769 C CA . ALA A 1 106 ? -1.851 8.556 0.230 1.00 84.38 106 ALA A CA 1
ATOM 770 C C . ALA A 1 106 ? -0.511 7.805 0.243 1.00 84.38 106 ALA A C 1
ATOM 772 O O . ALA A 1 106 ? 0.375 8.115 -0.554 1.00 84.38 106 ALA A O 1
ATOM 773 N N . VAL A 1 107 ? -0.391 6.761 1.072 1.00 84.00 107 VAL A N 1
ATOM 774 C CA . VAL A 1 107 ? 0.813 5.916 1.129 1.00 84.00 107 VAL A CA 1
ATOM 775 C C . VAL A 1 107 ? 1.081 5.239 -0.219 1.00 84.00 107 VAL A C 1
ATOM 777 O O . VAL A 1 107 ? 2.213 5.273 -0.698 1.00 84.00 107 VAL A O 1
ATOM 780 N N . ALA A 1 108 ? 0.061 4.680 -0.873 1.00 84.69 108 ALA A N 1
ATOM 781 C CA . ALA A 1 108 ? 0.192 4.053 -2.190 1.00 84.69 108 ALA A CA 1
ATOM 782 C C . ALA A 1 108 ? 0.646 5.031 -3.276 1.00 84.69 108 ALA A C 1
ATOM 784 O O . ALA A 1 108 ? 1.520 4.696 -4.084 1.00 84.69 108 ALA A O 1
ATOM 785 N N . CYS A 1 109 ? 0.107 6.250 -3.262 1.00 83.50 109 CYS A N 1
ATOM 786 C CA . CYS A 1 109 ? 0.498 7.298 -4.195 1.00 83.50 109 CYS A CA 1
ATOM 787 C C . CYS A 1 109 ? 1.968 7.706 -3.993 1.00 83.50 109 CYS A C 1
ATOM 789 O O . CYS A 1 109 ? 2.764 7.657 -4.935 1.00 83.50 109 CYS A O 1
ATOM 791 N N . VAL A 1 110 ? 2.354 8.012 -2.748 1.00 83.50 110 VAL A N 1
ATOM 792 C CA . VAL A 1 110 ? 3.720 8.430 -2.396 1.00 83.50 110 VAL A CA 1
ATOM 793 C C . VAL A 1 110 ? 4.731 7.324 -2.689 1.00 83.50 110 VAL A C 1
ATOM 795 O O . VAL A 1 110 ? 5.756 7.590 -3.316 1.00 83.50 110 VAL A O 1
ATOM 798 N N . ALA A 1 111 ? 4.446 6.082 -2.290 1.00 80.38 111 ALA A N 1
ATOM 799 C CA . ALA A 1 111 ? 5.343 4.951 -2.513 1.00 80.38 111 ALA A CA 1
ATOM 800 C C . ALA A 1 111 ? 5.582 4.703 -4.010 1.00 80.38 111 ALA A C 1
ATOM 802 O O . ALA A 1 111 ? 6.725 4.541 -4.436 1.00 80.38 111 ALA A O 1
ATOM 803 N N . SER A 1 112 ? 4.524 4.748 -4.822 1.00 80.38 112 SER A N 1
ATOM 804 C CA . SER A 1 112 ? 4.624 4.545 -6.272 1.00 80.38 112 SER A CA 1
ATOM 805 C C . SER A 1 112 ? 5.423 5.652 -6.963 1.00 80.38 112 SER A C 1
ATOM 807 O O . SER A 1 112 ? 6.299 5.361 -7.780 1.00 80.38 112 SER A O 1
ATOM 809 N N . MET A 1 113 ? 5.173 6.921 -6.613 1.00 77.44 113 MET A N 1
ATOM 810 C CA . MET A 1 113 ? 5.922 8.057 -7.169 1.00 77.44 113 MET A CA 1
ATOM 811 C C . MET A 1 113 ? 7.394 8.026 -6.746 1.00 77.44 113 MET A C 1
ATOM 813 O O . MET A 1 113 ? 8.280 8.204 -7.584 1.00 77.44 113 MET A O 1
ATOM 817 N N . ALA A 1 114 ? 7.667 7.755 -5.467 1.00 76.88 114 ALA A N 1
ATOM 818 C CA . ALA A 1 114 ? 9.025 7.669 -4.937 1.00 76.88 114 ALA A CA 1
ATOM 819 C C . ALA A 1 114 ? 9.848 6.599 -5.662 1.00 76.88 114 ALA A C 1
ATOM 821 O O . ALA A 1 114 ? 11.003 6.825 -6.023 1.00 76.88 114 ALA A O 1
ATOM 822 N N . VAL A 1 115 ? 9.247 5.436 -5.909 1.00 73.25 115 VAL A N 1
ATOM 823 C CA . VAL A 1 115 ? 9.924 4.318 -6.561 1.00 73.25 115 VAL A CA 1
ATOM 824 C C . VAL A 1 115 ? 10.151 4.566 -8.055 1.00 73.25 115 VAL A C 1
ATOM 826 O O . VAL A 1 115 ? 11.253 4.305 -8.540 1.00 73.25 115 VAL A O 1
ATOM 829 N N . GLY A 1 116 ? 9.181 5.152 -8.766 1.00 73.50 116 GLY A N 1
ATOM 830 C CA . GLY A 1 116 ? 9.365 5.562 -10.164 1.00 73.50 116 GLY A CA 1
ATOM 831 C C . GLY A 1 116 ? 10.509 6.571 -10.338 1.00 73.50 116 GLY A C 1
ATOM 832 O O . GLY A 1 116 ? 11.350 6.418 -11.221 1.00 73.50 116 GLY A O 1
ATOM 833 N N . LEU A 1 117 ? 10.603 7.563 -9.443 1.00 71.75 117 LEU A N 1
ATOM 834 C CA . LEU A 1 117 ? 11.683 8.561 -9.446 1.00 71.75 117 LEU A CA 1
ATOM 835 C C . LEU A 1 117 ? 13.059 7.947 -9.138 1.00 71.75 117 LEU A C 1
ATOM 837 O O . LEU A 1 117 ? 14.051 8.292 -9.786 1.00 71.75 117 LEU A O 1
ATOM 841 N N . ARG A 1 118 ? 13.133 7.011 -8.180 1.00 74.50 118 ARG A N 1
ATOM 842 C CA . ARG A 1 118 ? 14.378 6.288 -7.859 1.00 74.50 118 ARG A CA 1
ATOM 843 C C . ARG A 1 118 ? 14.860 5.429 -9.027 1.00 74.50 118 ARG A C 1
ATOM 845 O O . ARG A 1 118 ? 16.057 5.428 -9.301 1.00 74.50 118 ARG A O 1
ATOM 852 N N . ALA A 1 119 ? 13.952 4.750 -9.731 1.00 71.75 119 ALA A N 1
ATOM 853 C CA . ALA A 1 119 ? 14.297 3.902 -10.875 1.00 71.75 119 ALA A CA 1
ATOM 854 C C . ALA A 1 119 ? 14.925 4.693 -12.042 1.00 71.75 119 ALA A C 1
ATOM 856 O O . ALA A 1 119 ? 15.767 4.162 -12.761 1.00 71.75 119 ALA A O 1
ATOM 857 N N . MET A 1 120 ? 14.582 5.977 -12.192 1.00 72.38 120 MET A N 1
ATOM 858 C CA . MET A 1 120 ? 15.136 6.872 -13.219 1.00 72.38 120 MET A CA 1
ATOM 859 C C . MET A 1 120 ? 16.409 7.627 -12.779 1.00 72.38 120 MET A C 1
ATOM 861 O O . MET A 1 120 ? 16.742 8.654 -13.365 1.00 72.38 120 MET A O 1
ATOM 865 N N . HIS A 1 121 ? 17.118 7.173 -11.734 1.00 67.50 121 HIS A N 1
ATOM 866 C CA . HIS A 1 121 ? 18.290 7.869 -11.171 1.00 67.50 121 HIS A CA 1
ATOM 867 C C . HIS A 1 121 ? 18.021 9.326 -10.730 1.00 67.50 121 HIS A C 1
ATOM 869 O O . HIS A 1 121 ? 18.954 10.115 -10.579 1.00 67.50 121 HIS A O 1
ATOM 875 N N . GLN A 1 122 ? 16.766 9.682 -10.420 1.00 65.94 122 GLN A N 1
ATOM 876 C CA . GLN A 1 122 ? 16.411 10.949 -9.763 1.00 65.94 122 GLN A CA 1
ATOM 877 C C . GLN A 1 122 ? 15.905 10.750 -8.318 1.00 65.94 122 GLN A C 1
ATOM 879 O O . GLN A 1 122 ? 14.853 11.279 -7.946 1.00 65.94 122 GLN A O 1
ATOM 884 N N . PRO A 1 123 ? 16.644 10.031 -7.446 1.00 61.22 123 PRO A N 1
ATOM 885 C CA . PRO A 1 123 ? 16.229 9.831 -6.059 1.00 61.22 123 PRO A CA 1
ATOM 886 C C . PRO A 1 123 ? 16.186 11.149 -5.268 1.00 61.22 123 PRO A C 1
ATOM 888 O O . PRO A 1 123 ? 15.413 11.257 -4.320 1.00 61.22 123 PRO A O 1
ATOM 891 N N . GLY A 1 124 ? 16.962 12.163 -5.677 1.00 59.19 124 GLY A N 1
ATOM 892 C CA . GLY A 1 124 ? 17.058 13.453 -4.986 1.00 59.19 124 GLY A CA 1
ATOM 893 C C . GLY A 1 124 ? 15.725 14.199 -4.867 1.00 59.19 124 GLY A C 1
ATOM 894 O O . GLY A 1 124 ? 15.439 14.758 -3.812 1.00 59.19 124 GLY A O 1
ATOM 895 N N . LEU A 1 125 ? 14.871 14.145 -5.896 1.00 62.03 125 LEU A N 1
ATOM 896 C CA . LEU A 1 125 ? 13.546 14.777 -5.857 1.00 62.03 125 LEU A CA 1
ATOM 897 C C . LEU A 1 125 ? 12.606 14.061 -4.879 1.00 62.03 125 LEU A C 1
ATOM 899 O O . LEU A 1 125 ? 11.920 14.717 -4.101 1.00 62.03 125 LEU A O 1
ATOM 903 N N . SER A 1 126 ? 12.617 12.722 -4.854 1.00 57.38 126 SER A N 1
ATOM 904 C CA . SER A 1 126 ? 11.807 11.947 -3.903 1.00 57.38 126 SER A CA 1
ATOM 905 C C . SER A 1 126 ? 12.208 12.238 -2.457 1.00 57.38 126 SER A C 1
ATOM 907 O O . SER A 1 126 ? 11.333 12.442 -1.619 1.00 57.38 126 SER A O 1
ATOM 909 N N . THR A 1 127 ? 13.509 12.290 -2.167 1.00 66.62 127 THR A N 1
ATOM 910 C CA . THR A 1 127 ? 14.005 12.582 -0.817 1.00 66.62 127 THR A CA 1
ATOM 911 C C . THR A 1 127 ? 13.672 14.012 -0.391 1.00 66.62 127 THR A C 1
ATOM 913 O O . THR A 1 127 ? 13.323 14.230 0.765 1.00 66.62 127 THR A O 1
ATOM 916 N N . PHE A 1 128 ? 13.711 14.979 -1.314 1.00 69.94 128 PHE A N 1
ATOM 917 C CA . PHE A 1 128 ? 13.361 16.371 -1.027 1.00 69.94 128 PHE A CA 1
ATOM 918 C C . PHE A 1 128 ? 11.878 16.541 -0.660 1.00 69.94 128 PHE A C 1
ATOM 920 O O . PHE A 1 128 ? 11.568 17.154 0.360 1.00 69.94 128 PHE A O 1
ATOM 927 N N . PHE A 1 129 ? 10.960 15.936 -1.426 1.00 68.44 129 PHE A N 1
ATOM 928 C CA . PHE A 1 129 ? 9.526 15.969 -1.106 1.00 68.44 129 PHE A CA 1
ATOM 929 C C . PHE A 1 129 ? 9.201 15.258 0.213 1.00 68.44 129 PHE A C 1
ATOM 931 O O . PHE A 1 129 ? 8.412 15.773 1.004 1.00 68.44 129 PHE A O 1
ATOM 938 N N . SER A 1 130 ? 9.834 14.112 0.492 1.00 63.25 130 SER A N 1
ATOM 939 C CA . SER A 1 130 ? 9.695 13.452 1.796 1.00 63.25 130 SER A CA 1
ATOM 940 C C . SER A 1 130 ? 10.258 14.303 2.938 1.00 63.25 130 SER A C 1
ATOM 942 O O . SER A 1 130 ? 9.666 14.332 4.010 1.00 63.25 130 SER A O 1
ATOM 944 N N . GLY A 1 131 ? 11.355 15.031 2.710 1.00 69.06 131 GLY A N 1
ATOM 945 C CA . GLY A 1 131 ? 11.947 15.940 3.694 1.00 69.06 131 GLY A CA 1
ATOM 946 C C . GLY A 1 131 ? 11.030 17.108 4.057 1.00 69.06 131 GLY A C 1
ATOM 947 O O . GLY A 1 131 ? 10.856 17.397 5.237 1.00 69.06 131 GLY A O 1
ATOM 948 N N . ILE A 1 132 ? 10.382 17.730 3.066 1.00 72.75 132 ILE A N 1
ATOM 949 C CA . ILE A 1 132 ? 9.389 18.789 3.312 1.00 72.75 132 ILE A CA 1
ATOM 950 C C . ILE A 1 132 ? 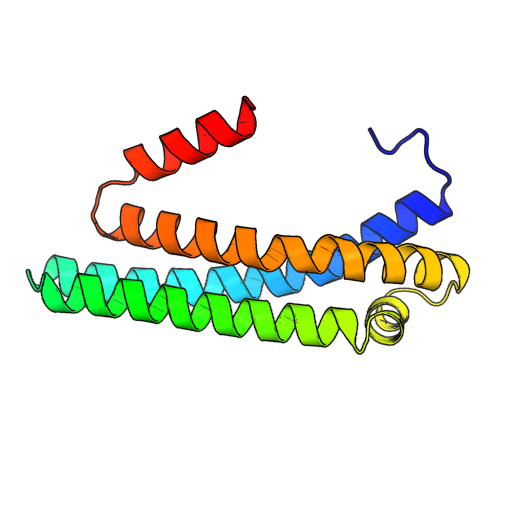8.207 18.240 4.116 1.00 72.75 132 ILE A C 1
ATOM 952 O O . ILE A 1 132 ? 7.794 18.871 5.082 1.00 72.75 132 ILE A O 1
ATOM 956 N N . GLY A 1 133 ? 7.708 17.048 3.777 1.00 64.75 133 GLY A N 1
ATOM 957 C CA . GLY A 1 133 ? 6.592 16.427 4.498 1.00 64.75 133 GLY A CA 1
ATOM 958 C C . GLY A 1 133 ? 6.889 16.056 5.957 1.00 64.75 133 GLY A C 1
ATOM 959 O O . GLY A 1 133 ? 5.954 15.899 6.724 1.00 64.75 133 GLY A O 1
ATOM 960 N N . ILE A 1 134 ? 8.160 15.918 6.351 1.00 67.56 134 ILE A N 1
ATOM 961 C CA . ILE A 1 134 ? 8.561 15.688 7.755 1.00 67.56 134 ILE A CA 1
ATOM 962 C C . ILE A 1 134 ? 8.704 17.016 8.520 1.00 67.56 134 ILE A C 1
ATOM 964 O O . ILE A 1 134 ? 8.549 17.048 9.738 1.00 67.56 134 ILE A O 1
ATOM 968 N N . LEU A 1 135 ? 9.026 18.102 7.810 1.00 56.28 135 LEU A N 1
ATOM 969 C CA . LEU A 1 135 ? 9.163 19.455 8.361 1.00 56.28 135 LEU A CA 1
ATOM 970 C C . LEU A 1 135 ? 7.826 20.212 8.475 1.00 56.28 135 LEU A C 1
ATOM 972 O O . LEU A 1 135 ? 7.800 21.251 9.132 1.00 56.28 135 LEU A O 1
ATOM 976 N N . SER A 1 136 ? 6.765 19.723 7.821 1.00 44.03 136 SER A N 1
ATOM 977 C CA . SER A 1 136 ? 5.414 20.315 7.792 1.00 44.03 136 SER A CA 1
ATOM 978 C C . SER A 1 136 ? 4.498 19.636 8.800 1.00 44.03 136 SER A C 1
ATOM 980 O O . SER A 1 136 ? 3.715 20.359 9.452 1.00 44.03 136 SER A O 1
#

Secondary structure (DSSP, 8-state):
--TTS-HHHHHHHHHHHHHHHHHHHHHHHHHHHHHHHHHHHHHTT-HHHHHHHHHHHHHHHHHHHHHHHHHHHHSHHHHHHTT---HHHHHHHHHHHHHHHTHHHHHHHHHHHHHHHHHTT-HHHHHHHHHHHHH-

Radius of gyration: 17.93 Å; chains: 1; bounding box: 35×32×52 Å

Foldseek 3Di:
DCVVDDPLLVLLQVLLVVLVVVLLVVLLVLLVVLLVQLLVCVVVVNPVSNVVSLVVSLVVLQVSLVVSLVCLLVPQQVSSVVPDPDPSSSVSNSVVNNVCSVCSNVVSNLSSVCSSCVSNVNNVVSVVVVVVVVVD

Sequence (136 aa):
MLGQLGEAEIAAVGVAARATFVTTIMLVGVTTGGALLTAQYWGAGDKIGVRQSTSLTWMIAMVFAALAVCLFVFFPQPIMGLTTDSQEVIELGSSYLVISSASMFAVACVASMAVGLRAMHQPGLSTFFSGIGILS

InterPro domains:
  IPR002528 Multi antimicrobial extrusion protein [PF01554] (1-134)
  IPR047135 Uncharacterized transporter YisQ [PTHR42925] (1-135)

Organism: Vibrio alginolyticus (NCBI:txid663)